Protein AF-A0A525JLL8-F1 (afdb_monomer)

Sequence (140 aa):
MRGASLALVLTLSLAGVALAAGADLKTEMKTVVDAATTTIFAVGGDVDPANGPDAAKVPASRWAEAVAAAQKLKGPAANLNSAENKAKGPVWAASAADFARLAGDAEKAAMKKDGAAFSKAANDLGDTCTACHAKFKAQS

Foldseek 3Di:
DDDDDDPDPPPPPPDDDPPDDDPPLVNCCVPQVVVLLVLLQVLLVLLACVVDDNSLVDDLVSLVSQLVSLVSCQVSLVVLCDPVNPVVDDLSNVLSVLLNVLSVQLNVCSVVVPNNSSSVSSVSNVVSVVSCCVPPVPPD

Mean predicted aligned error: 9.44 Å

Solvent-accessible surface area (backbone atoms only — not comparable to full-atom values): 7777 Å² total; per-residue (Å²): 137,91,79,86,78,80,80,80,83,76,77,78,77,81,72,80,81,81,75,68,88,66,71,51,68,69,57,43,43,63,66,48,44,50,57,23,48,52,47,34,42,53,51,16,58,55,18,21,62,91,75,39,86,68,18,79,68,69,56,74,66,58,35,53,52,30,28,56,24,28,58,61,40,53,60,58,26,51,55,43,59,28,74,76,46,33,69,73,34,70,70,46,38,50,43,24,49,49,47,40,51,28,33,51,46,26,25,55,18,27,76,68,68,37,32,61,56,20,20,49,25,29,51,55,39,51,50,43,52,49,58,47,35,77,76,70,52,75,92,122

Radius of gyration: 21.07 Å; Cα contacts (8 Å, |Δi|>4): 140; chains: 1; bounding box: 71×52×44 Å

Nearest PDB structures (foldseek):
  3ls1-assembly2_B  TM=4.166E-01  e=7.928E-01  Synechocystis sp. PCC 6803
  5wiu-assembly1_A  TM=4.813E-01  e=1.238E+00  Homo sapiens
  8z9d-assembly1_q  TM=5.149E-01  e=7.723E+00  Spinacia oleracea
  6s18-assembly1_B  TM=4.676E-01  e=7.723E+00  Pseudomonas putida KT2440

Secondary structure (DSSP, 8-state):
--------------------S---HHHHIIIIIHHHHHHHHHHHHHT-GGG-GGGGG--HHHHHHHHHHHHHTHHHHHHHTSHHHHTT-HHHHHHHHHHHHHHHHHHHHHHHT-HHHHHHHHHHHHHHHHHHHHHHS---

pLDDT: mean 84.7, std 19.37, range [35.97, 98.75]

Structure (mmCIF, N/CA/C/O backbone):
data_AF-A0A525JLL8-F1
#
_entry.id   AF-A0A525JLL8-F1
#
loop_
_atom_site.group_PDB
_atom_site.id
_atom_site.type_symbol
_atom_site.label_atom_id
_atom_site.label_alt_id
_atom_site.label_comp_id
_atom_site.label_asym_id
_atom_site.label_entity_id
_atom_site.label_seq_id
_atom_site.pdbx_PDB_ins_code
_atom_site.Cartn_x
_atom_site.Cartn_y
_atom_site.Cartn_z
_atom_site.occupancy
_atom_site.B_iso_or_equiv
_atom_site.auth_seq_id
_atom_site.auth_comp_id
_atom_site.auth_asym_id
_atom_site.auth_atom_id
_atom_site.pdbx_PDB_model_num
ATOM 1 N N . MET A 1 1 ? -53.226 -39.615 -21.175 1.00 41.72 1 MET A N 1
ATOM 2 C CA . MET A 1 1 ? -51.806 -39.858 -20.846 1.00 41.72 1 MET A CA 1
ATOM 3 C C . MET A 1 1 ? -51.343 -38.719 -19.957 1.00 41.72 1 MET A C 1
ATOM 5 O O . MET A 1 1 ? -51.445 -37.569 -20.356 1.00 41.72 1 MET A O 1
ATOM 9 N N . ARG A 1 2 ? -51.009 -39.043 -18.704 1.00 42.91 2 ARG A N 1
ATOM 10 C CA . ARG A 1 2 ? -50.581 -38.103 -17.662 1.00 42.91 2 ARG A CA 1
ATOM 11 C C . ARG A 1 2 ? -49.118 -37.732 -17.906 1.00 42.91 2 ARG A C 1
ATOM 13 O O . ARG A 1 2 ? -48.296 -38.630 -18.027 1.00 42.91 2 ARG A O 1
ATOM 20 N N . GLY A 1 3 ? -48.811 -36.441 -17.933 1.00 35.97 3 GLY A N 1
ATOM 21 C CA . GLY A 1 3 ? -47.447 -35.917 -17.924 1.00 35.97 3 GLY A CA 1
ATOM 22 C C . GLY A 1 3 ? -47.409 -34.696 -17.020 1.00 35.97 3 GLY A C 1
ATOM 23 O O . GLY A 1 3 ? -47.557 -33.574 -17.486 1.00 35.97 3 GLY A O 1
ATOM 24 N N . ALA A 1 4 ? -47.327 -34.933 -15.712 1.00 44.09 4 ALA A N 1
ATOM 25 C CA . ALA A 1 4 ? -47.137 -33.887 -14.720 1.00 44.09 4 ALA A CA 1
ATOM 26 C C . ALA A 1 4 ? -45.650 -33.513 -14.698 1.00 44.09 4 ALA A C 1
ATOM 28 O O . ALA A 1 4 ? -44.830 -34.279 -14.197 1.00 44.09 4 ALA A O 1
ATOM 29 N N . SER A 1 5 ? -45.302 -32.351 -15.246 1.00 50.38 5 SER A N 1
ATOM 30 C CA . SER A 1 5 ? -43.977 -31.767 -15.050 1.00 50.38 5 SER A CA 1
ATOM 31 C C . SER A 1 5 ? -43.969 -31.024 -13.718 1.00 50.38 5 SER A C 1
ATOM 33 O O . SER A 1 5 ? -44.502 -29.921 -13.606 1.00 50.38 5 SER A O 1
ATOM 35 N N . LEU A 1 6 ? -43.393 -31.663 -12.696 1.00 45.50 6 LEU A N 1
ATOM 36 C CA . LEU A 1 6 ? -43.020 -31.022 -11.440 1.00 45.50 6 LEU A CA 1
ATOM 37 C C . LEU A 1 6 ? -42.007 -29.906 -11.732 1.00 45.50 6 LEU A C 1
ATOM 39 O O . LEU A 1 6 ? -40.858 -30.181 -12.075 1.00 45.50 6 LEU A O 1
ATOM 43 N N . ALA A 1 7 ? -42.416 -28.651 -11.563 1.00 50.88 7 ALA A N 1
ATOM 44 C CA . ALA A 1 7 ? -41.480 -27.547 -11.418 1.00 50.88 7 ALA A CA 1
ATOM 45 C C . ALA A 1 7 ? -40.943 -27.570 -9.980 1.00 50.88 7 ALA A C 1
ATOM 47 O O . ALA A 1 7 ? -41.633 -27.211 -9.026 1.00 50.88 7 ALA A O 1
ATOM 48 N N . LEU A 1 8 ? -39.720 -28.073 -9.839 1.00 46.31 8 LEU A N 1
ATOM 49 C CA . LEU A 1 8 ? -38.959 -28.106 -8.599 1.00 46.31 8 LEU A CA 1
ATOM 50 C C . LEU A 1 8 ? -38.639 -26.663 -8.172 1.00 46.31 8 LEU A C 1
ATOM 52 O O . LEU A 1 8 ? -37.825 -25.981 -8.792 1.00 46.31 8 LEU A O 1
ATOM 56 N N . VAL A 1 9 ? -39.301 -26.195 -7.114 1.00 50.00 9 VAL A N 1
ATOM 57 C CA . VAL A 1 9 ? -38.980 -24.944 -6.420 1.00 50.00 9 VAL A CA 1
ATOM 58 C C . VAL A 1 9 ? -37.647 -25.145 -5.695 1.00 50.00 9 VAL A C 1
ATOM 60 O O . VAL A 1 9 ? -37.607 -25.685 -4.594 1.00 50.00 9 VAL A O 1
ATOM 63 N N . LEU A 1 10 ? -36.540 -24.729 -6.317 1.00 47.69 10 LEU A N 1
ATOM 64 C CA . LEU A 1 10 ? -35.284 -24.490 -5.604 1.00 47.69 10 LEU A CA 1
ATOM 65 C C . LEU A 1 10 ? -35.347 -23.088 -4.988 1.00 47.69 10 LEU A C 1
ATOM 67 O O . LEU A 1 10 ? -34.861 -22.105 -5.543 1.00 47.69 10 LEU A O 1
ATOM 71 N N . THR A 1 11 ? -35.960 -22.994 -3.811 1.00 52.78 11 THR A N 1
ATOM 72 C CA . THR A 1 11 ? -35.644 -21.935 -2.851 1.00 52.78 11 THR A CA 1
ATOM 73 C C . THR A 1 11 ? -34.184 -22.103 -2.451 1.00 52.78 11 THR A C 1
ATOM 75 O O . THR A 1 11 ? -33.846 -22.940 -1.614 1.00 52.78 11 THR A O 1
ATOM 78 N N . LEU A 1 12 ? -33.309 -21.339 -3.104 1.00 45.28 12 LEU A N 1
ATOM 79 C CA . LEU A 1 12 ? -31.905 -21.225 -2.745 1.00 45.28 12 LEU A CA 1
ATOM 80 C C . LEU A 1 12 ? -31.815 -20.414 -1.448 1.00 45.28 12 LEU A C 1
ATOM 82 O O . LEU A 1 12 ? -31.636 -19.197 -1.448 1.00 45.28 12 LEU A O 1
ATOM 86 N N . SER A 1 13 ? -31.995 -21.113 -0.332 1.00 48.66 13 SER A N 1
ATOM 87 C CA . SER A 1 13 ? -31.676 -20.644 1.008 1.00 48.66 13 SER A CA 1
ATOM 88 C C . SER A 1 13 ? -30.166 -20.412 1.105 1.00 48.66 13 SER A C 1
ATOM 90 O O . SER A 1 13 ? -29.437 -21.265 1.604 1.00 48.66 13 SER A O 1
ATOM 92 N N . LEU A 1 14 ? -29.673 -19.256 0.651 1.00 46.75 14 LEU A N 1
ATOM 93 C CA . LEU A 1 14 ? -28.378 -18.737 1.101 1.00 46.75 14 LEU A CA 1
ATOM 94 C C . LEU A 1 14 ? -28.554 -18.133 2.494 1.00 46.75 14 LEU A C 1
ATOM 96 O O . LEU A 1 14 ? -28.484 -16.926 2.714 1.00 46.75 14 LEU A O 1
ATOM 100 N N . ALA A 1 15 ? -28.801 -19.027 3.446 1.00 47.03 15 ALA A N 1
ATOM 101 C CA . ALA A 1 15 ? -28.390 -18.806 4.811 1.00 47.03 15 ALA A CA 1
ATOM 102 C C . ALA A 1 15 ? -26.856 -18.802 4.846 1.00 47.03 15 ALA A C 1
ATOM 104 O O . ALA A 1 15 ? -26.212 -19.712 4.329 1.00 47.03 15 ALA A O 1
ATOM 105 N N . GLY A 1 16 ? -26.294 -17.793 5.504 1.00 48.25 16 GLY A N 1
ATOM 106 C CA . GLY A 1 16 ? -24.998 -17.921 6.157 1.00 48.25 16 GLY A CA 1
ATOM 107 C C . GLY A 1 16 ? -23.770 -17.735 5.275 1.00 48.25 16 GLY A C 1
ATOM 108 O O . GLY A 1 16 ? -23.025 -18.674 5.030 1.00 48.25 16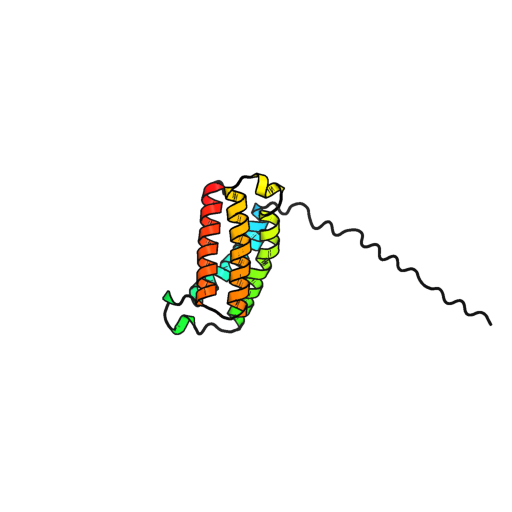 GLY A O 1
ATOM 109 N N . VAL A 1 17 ? -23.442 -16.479 4.983 1.00 41.31 17 VAL A N 1
ATOM 110 C CA . VAL A 1 17 ? -22.052 -16.046 5.177 1.00 41.31 17 VAL A CA 1
ATOM 111 C C . VAL A 1 17 ? -22.068 -14.733 5.947 1.00 41.31 17 VAL A C 1
ATOM 113 O O . VAL A 1 17 ? -21.783 -13.656 5.434 1.00 41.31 17 VAL A O 1
ATOM 116 N N . ALA A 1 18 ? -22.431 -14.832 7.227 1.00 45.66 18 ALA A N 1
ATOM 117 C CA . ALA A 1 18 ? -21.852 -13.936 8.215 1.00 45.66 18 ALA A CA 1
ATOM 118 C C . ALA A 1 18 ? -20.350 -14.260 8.230 1.00 45.66 18 ALA A C 1
ATOM 120 O O . ALA A 1 18 ? -19.907 -15.168 8.931 1.00 45.66 18 ALA A O 1
ATOM 121 N N . LEU A 1 19 ? -19.593 -13.613 7.340 1.00 43.75 19 LEU A N 1
ATOM 122 C CA . LEU A 1 19 ? -18.143 -13.717 7.296 1.00 43.75 19 LEU A CA 1
ATOM 123 C C . LEU A 1 19 ? -17.607 -13.216 8.634 1.00 43.75 19 LEU A C 1
ATOM 125 O O . LEU A 1 19 ? -17.650 -12.023 8.913 1.00 43.75 19 LEU A O 1
ATOM 129 N N . ALA A 1 20 ? -17.188 -14.185 9.446 1.00 41.53 20 ALA A N 1
ATOM 130 C CA . ALA A 1 20 ? -16.277 -14.089 10.574 1.00 41.53 20 ALA A CA 1
ATOM 131 C C . ALA A 1 20 ? -16.223 -12.711 11.248 1.00 41.53 20 ALA A C 1
ATOM 133 O O . ALA A 1 20 ? -15.406 -11.854 10.912 1.00 41.53 20 ALA A O 1
ATOM 134 N N . ALA A 1 21 ? -17.046 -12.547 12.282 1.00 42.94 21 ALA A N 1
ATOM 135 C CA . ALA A 1 21 ? -16.706 -11.637 13.357 1.00 42.94 21 ALA A CA 1
ATOM 136 C C . ALA A 1 21 ? -15.319 -12.029 13.905 1.00 42.94 21 ALA A C 1
ATOM 138 O O . ALA A 1 21 ? -15.162 -13.087 14.510 1.00 42.94 21 ALA A O 1
ATOM 139 N N . GLY A 1 22 ? -14.327 -11.173 13.662 1.00 46.25 22 GLY A N 1
ATOM 140 C CA . GLY A 1 22 ? -13.110 -11.083 14.461 1.00 46.25 22 GLY A CA 1
ATOM 141 C C . GLY A 1 22 ? -12.003 -12.090 14.151 1.00 46.25 22 GLY A C 1
ATOM 142 O O . GLY A 1 22 ? -11.627 -12.869 15.020 1.00 46.25 22 GLY A O 1
ATOM 143 N N . ALA A 1 23 ? -11.329 -11.954 13.006 1.00 53.44 23 ALA A N 1
ATOM 144 C CA . ALA A 1 23 ? -9.881 -11.849 13.169 1.00 53.44 23 ALA A CA 1
ATOM 145 C C . ALA A 1 23 ? -9.672 -10.530 13.916 1.00 53.44 23 ALA A C 1
ATOM 147 O O . ALA A 1 23 ? -10.095 -9.479 13.426 1.00 53.44 23 ALA A O 1
ATOM 148 N N . ASP A 1 24 ? -9.130 -10.574 15.133 1.00 80.50 24 ASP A N 1
ATOM 149 C CA . ASP A 1 24 ? -8.786 -9.329 15.806 1.00 80.50 24 ASP A CA 1
ATOM 150 C C . ASP A 1 24 ? -7.858 -8.527 14.875 1.00 80.50 24 ASP A C 1
ATOM 152 O O . ASP A 1 24 ? -7.077 -9.092 14.098 1.00 80.50 24 ASP A O 1
ATOM 156 N N . LEU A 1 25 ? -7.978 -7.201 14.907 1.00 85.50 25 LEU A N 1
ATOM 157 C CA . LEU A 1 25 ? -7.275 -6.333 13.969 1.00 85.50 25 LEU A CA 1
ATOM 158 C C . LEU A 1 25 ? -5.760 -6.605 13.941 1.00 85.50 25 LEU A C 1
ATOM 160 O O . LEU A 1 25 ? -5.139 -6.516 12.887 1.00 85.50 25 LEU A O 1
ATOM 164 N N . LYS A 1 26 ? -5.156 -6.986 15.074 1.00 87.12 26 LYS A N 1
ATOM 165 C CA . LYS A 1 26 ? -3.725 -7.305 15.156 1.00 87.12 26 LYS A CA 1
ATOM 166 C C . LYS A 1 26 ? -3.395 -8.565 14.351 1.00 87.12 26 LYS A C 1
ATOM 168 O O . LYS A 1 26 ? -2.390 -8.567 13.640 1.00 87.12 26 LYS A O 1
ATOM 173 N N . THR A 1 27 ? -4.230 -9.598 14.414 1.00 90.19 27 THR A N 1
ATOM 174 C CA . THR A 1 27 ? -4.080 -10.813 13.602 1.00 90.19 27 THR A CA 1
ATOM 175 C C . THR A 1 27 ? -4.203 -10.510 12.106 1.00 90.19 27 THR A C 1
ATOM 177 O O . THR A 1 27 ? -3.356 -10.951 11.325 1.00 90.19 27 THR A O 1
ATOM 180 N N . GLU A 1 28 ? -5.190 -9.711 11.689 1.00 90.81 28 GLU A N 1
ATOM 181 C CA . GLU A 1 28 ? -5.343 -9.306 10.282 1.00 90.81 28 GLU A CA 1
ATOM 182 C C . GLU A 1 28 ? -4.141 -8.481 9.792 1.00 90.81 28 GLU A C 1
ATOM 184 O O . GLU A 1 28 ? -3.584 -8.766 8.726 1.00 90.81 28 GLU A O 1
ATOM 189 N N . MET A 1 29 ? -3.678 -7.513 10.593 1.00 91.75 29 MET A N 1
ATOM 190 C CA . MET A 1 29 ? -2.486 -6.729 10.263 1.00 91.75 29 MET A CA 1
ATOM 191 C C . MET A 1 29 ? -1.258 -7.634 10.091 1.00 91.75 29 MET A C 1
ATOM 193 O O . MET A 1 29 ? -0.538 -7.523 9.103 1.00 91.75 29 MET A O 1
ATOM 197 N N . LYS A 1 30 ? -1.043 -8.585 11.008 1.00 90.44 30 LYS A N 1
ATOM 198 C CA . LYS A 1 30 ? 0.133 -9.468 10.987 1.00 90.44 30 LYS A CA 1
ATOM 199 C C . LYS A 1 30 ? 0.135 -10.461 9.823 1.00 90.44 30 LYS A C 1
ATOM 201 O O . LYS A 1 30 ? 1.211 -10.807 9.328 1.00 90.44 30 LYS A O 1
ATOM 206 N N . THR A 1 31 ? -1.027 -10.995 9.459 1.00 92.75 31 THR A N 1
ATOM 207 C CA . THR A 1 31 ? -1.133 -12.132 8.526 1.00 92.75 31 THR A CA 1
ATOM 208 C C . THR A 1 31 ? -1.438 -11.705 7.099 1.00 92.75 31 THR A C 1
ATOM 210 O O . THR A 1 31 ? -0.932 -12.321 6.162 1.00 92.75 31 THR A O 1
ATOM 213 N N . VAL A 1 32 ? -2.222 -10.640 6.922 1.00 95.38 32 VAL A N 1
ATOM 214 C CA . VAL A 1 32 ? -2.627 -10.148 5.603 1.00 95.38 32 VAL A CA 1
ATOM 215 C C . VAL A 1 32 ? -1.829 -8.909 5.232 1.00 95.38 32 VAL A C 1
ATOM 217 O O . VAL A 1 32 ? -1.159 -8.912 4.199 1.00 95.38 32 VAL A O 1
ATOM 220 N N . VAL A 1 33 ? -1.877 -7.866 6.071 1.00 95.94 33 VAL A N 1
ATOM 221 C CA . VAL A 1 33 ? -1.279 -6.569 5.724 1.00 95.94 33 VAL A CA 1
ATOM 222 C C . VAL A 1 33 ? 0.233 -6.675 5.628 1.00 95.94 33 VAL A C 1
ATOM 224 O O . VAL A 1 33 ? 0.753 -6.381 4.562 1.00 95.94 33 VAL A O 1
ATOM 227 N N . ASP A 1 34 ? 0.927 -7.172 6.656 1.00 95.25 34 ASP A N 1
ATOM 228 C CA . ASP A 1 34 ? 2.392 -7.307 6.648 1.00 95.25 34 ASP A CA 1
ATOM 229 C C . ASP A 1 34 ? 2.904 -8.098 5.432 1.00 95.25 34 ASP A C 1
ATOM 231 O O . ASP A 1 34 ? 3.880 -7.712 4.790 1.00 95.25 34 ASP A O 1
ATOM 235 N N . ALA A 1 35 ? 2.256 -9.218 5.098 1.00 95.12 35 ALA A N 1
ATOM 236 C CA . ALA A 1 35 ? 2.674 -10.064 3.981 1.00 95.12 35 ALA A CA 1
ATOM 237 C C . ALA A 1 35 ? 2.481 -9.362 2.624 1.00 95.12 35 ALA A C 1
ATOM 239 O O . ALA A 1 35 ? 3.352 -9.418 1.750 1.00 95.12 35 ALA A O 1
ATOM 240 N N . ALA A 1 36 ? 1.348 -8.680 2.445 1.00 97.81 36 ALA A N 1
ATOM 241 C CA . ALA A 1 36 ? 1.065 -7.933 1.228 1.00 97.81 36 ALA A CA 1
ATOM 242 C C . ALA A 1 36 ? 1.954 -6.685 1.100 1.00 97.81 36 ALA A C 1
ATOM 244 O O . ALA A 1 36 ? 2.541 -6.466 0.041 1.00 97.81 36 ALA A O 1
ATOM 245 N N . THR A 1 37 ? 2.124 -5.905 2.169 1.00 97.62 37 THR A N 1
ATOM 246 C CA . THR A 1 37 ? 2.974 -4.707 2.153 1.00 97.62 37 THR A CA 1
ATOM 247 C C . THR A 1 37 ? 4.446 -5.055 1.974 1.00 97.62 37 THR A C 1
ATOM 249 O O . THR A 1 37 ? 5.121 -4.358 1.231 1.00 97.62 37 THR A O 1
ATOM 252 N N . THR A 1 38 ? 4.931 -6.183 2.510 1.00 98.06 38 THR A N 1
ATOM 253 C CA . THR A 1 38 ? 6.292 -6.683 2.223 1.00 98.06 38 THR A CA 1
ATOM 254 C C . THR A 1 38 ? 6.515 -6.868 0.721 1.00 98.06 38 THR A C 1
ATOM 256 O O . THR A 1 38 ? 7.548 -6.470 0.189 1.00 98.06 38 THR A O 1
ATOM 259 N N . THR A 1 39 ? 5.528 -7.430 0.015 1.00 97.81 39 THR A N 1
ATOM 260 C CA . THR A 1 39 ? 5.605 -7.595 -1.445 1.00 97.81 39 THR A CA 1
ATOM 261 C C . THR A 1 39 ? 5.581 -6.241 -2.153 1.00 97.81 39 THR A C 1
ATOM 263 O O . THR A 1 39 ? 6.399 -6.004 -3.039 1.00 97.81 39 THR A O 1
ATOM 266 N N . ILE A 1 40 ? 4.675 -5.343 -1.749 1.00 98.19 40 ILE A N 1
ATOM 267 C CA . ILE A 1 40 ? 4.548 -4.002 -2.337 1.00 98.19 40 ILE A CA 1
ATOM 268 C C . ILE A 1 40 ? 5.834 -3.195 -2.148 1.00 98.19 40 ILE A C 1
ATOM 270 O O . ILE A 1 40 ? 6.307 -2.600 -3.106 1.00 98.19 40 ILE A O 1
ATOM 274 N N . PHE A 1 41 ? 6.429 -3.202 -0.956 1.00 97.81 41 PHE A N 1
ATOM 275 C CA . PHE A 1 41 ? 7.654 -2.455 -0.669 1.00 97.81 41 PHE A CA 1
ATOM 276 C C . PHE A 1 41 ? 8.859 -3.035 -1.406 1.00 97.81 41 PHE A C 1
ATOM 278 O O . PHE A 1 41 ? 9.651 -2.277 -1.957 1.00 97.81 41 PHE A O 1
ATOM 285 N N . ALA A 1 42 ? 8.968 -4.365 -1.490 1.00 96.12 42 ALA A N 1
ATOM 286 C CA . ALA A 1 42 ? 10.030 -5.007 -2.260 1.00 96.12 42 ALA A CA 1
ATOM 287 C C . ALA A 1 42 ? 9.950 -4.633 -3.747 1.00 96.12 42 ALA A C 1
ATOM 289 O O . ALA A 1 42 ? 10.925 -4.148 -4.311 1.00 96.12 42 ALA A O 1
ATOM 290 N N . VAL A 1 43 ? 8.775 -4.789 -4.373 1.00 95.75 43 VAL A N 1
ATOM 291 C CA . VAL A 1 43 ? 8.592 -4.379 -5.776 1.00 95.75 43 VAL A CA 1
ATOM 292 C C . VAL A 1 43 ? 8.780 -2.867 -5.924 1.00 95.75 43 VAL A C 1
ATOM 294 O O . VAL A 1 43 ? 9.353 -2.428 -6.910 1.00 95.75 43 VAL A O 1
ATOM 297 N N . GLY A 1 44 ? 8.340 -2.075 -4.942 1.00 95.81 44 GLY A N 1
ATOM 298 C CA . GLY A 1 44 ? 8.455 -0.617 -4.926 1.00 95.81 44 GLY A CA 1
ATOM 299 C C . GLY A 1 44 ? 9.901 -0.141 -4.964 1.00 95.81 44 GLY A C 1
ATOM 300 O O . GLY A 1 44 ? 10.204 0.794 -5.700 1.00 95.81 44 GLY A O 1
ATOM 301 N N . GLY A 1 45 ? 10.787 -0.822 -4.234 1.00 94.06 45 GLY A N 1
ATOM 302 C CA . GLY A 1 45 ? 12.230 -0.606 -4.303 1.00 94.06 45 GLY A CA 1
ATOM 303 C C . GLY A 1 45 ? 12.830 -1.066 -5.633 1.00 94.06 45 GLY A C 1
ATOM 304 O O . GLY A 1 45 ? 13.618 -0.331 -6.224 1.00 94.06 45 GLY A O 1
ATOM 305 N N . ASP A 1 46 ? 12.416 -2.230 -6.147 1.00 93.25 46 ASP A N 1
ATOM 306 C CA . ASP A 1 46 ? 12.898 -2.749 -7.439 1.00 93.25 46 ASP A CA 1
ATOM 307 C C . ASP A 1 46 ? 12.598 -1.788 -8.603 1.00 93.25 46 ASP A C 1
ATOM 309 O O . ASP A 1 46 ? 13.373 -1.719 -9.553 1.00 93.25 46 ASP A O 1
ATOM 313 N N . VAL A 1 47 ? 11.470 -1.068 -8.546 1.00 93.38 47 VAL A N 1
ATOM 314 C CA . VAL A 1 47 ? 10.989 -0.180 -9.622 1.00 93.38 47 VAL A CA 1
ATOM 315 C C . VAL A 1 47 ? 11.253 1.307 -9.364 1.00 93.38 47 VAL A C 1
ATOM 317 O O . VAL A 1 47 ? 10.835 2.140 -10.172 1.00 93.38 47 VAL A O 1
ATOM 320 N N . ASP A 1 48 ? 11.906 1.655 -8.251 1.00 92.75 48 ASP A N 1
ATOM 321 C CA . ASP A 1 48 ? 12.190 3.045 -7.889 1.00 92.75 48 ASP A CA 1
ATOM 322 C C . ASP A 1 48 ? 13.181 3.670 -8.890 1.00 92.75 48 ASP A C 1
ATOM 324 O O . ASP A 1 48 ? 14.329 3.222 -8.979 1.00 92.75 48 ASP A O 1
ATOM 328 N N . PRO A 1 49 ? 12.796 4.733 -9.625 1.00 86.88 49 PRO A N 1
ATOM 329 C CA . PRO A 1 49 ? 13.701 5.425 -10.540 1.00 86.88 49 PRO A CA 1
ATOM 330 C C . PRO A 1 49 ? 14.974 5.962 -9.869 1.00 86.88 49 PRO A C 1
ATOM 332 O O . PRO A 1 49 ? 15.991 6.128 -10.546 1.00 86.88 49 PRO A O 1
ATOM 335 N N . ALA A 1 50 ? 14.946 6.223 -8.556 1.00 90.19 50 ALA A N 1
ATOM 336 C CA . ALA A 1 50 ? 16.116 6.648 -7.792 1.00 90.19 50 ALA A CA 1
ATOM 337 C C . ALA A 1 50 ? 17.211 5.567 -7.725 1.00 90.19 50 ALA A C 1
ATOM 339 O O . ALA A 1 50 ? 18.382 5.900 -7.545 1.00 90.19 50 ALA A O 1
ATOM 340 N N . ASN A 1 51 ? 16.861 4.293 -7.944 1.00 85.50 51 ASN A N 1
ATOM 341 C CA . ASN A 1 51 ? 17.796 3.164 -7.947 1.00 85.50 51 ASN A CA 1
ATOM 342 C C . ASN A 1 51 ? 18.484 2.938 -9.309 1.00 85.50 51 ASN A C 1
ATOM 344 O O . ASN A 1 51 ? 19.283 2.014 -9.456 1.00 85.50 51 ASN A O 1
ATOM 348 N N . GLY A 1 52 ? 18.228 3.802 -10.299 1.00 77.31 52 GLY A N 1
ATOM 349 C CA . GLY A 1 52 ? 18.931 3.819 -11.582 1.00 77.31 52 GLY A CA 1
ATOM 350 C C . GLY A 1 52 ? 18.155 3.191 -12.750 1.00 77.31 52 GLY A C 1
ATOM 351 O O . GLY A 1 52 ? 17.005 2.776 -12.609 1.00 77.31 52 GLY A O 1
ATOM 352 N N . PRO A 1 53 ? 18.766 3.124 -13.949 1.00 74.56 53 PRO A N 1
ATOM 353 C CA . PRO A 1 53 ? 18.069 2.775 -15.194 1.00 74.56 53 PRO A CA 1
ATOM 354 C C . PRO A 1 53 ? 17.550 1.328 -15.250 1.00 74.56 53 PRO A C 1
ATOM 356 O O . PRO A 1 53 ? 16.670 1.022 -16.057 1.00 74.56 53 PRO A O 1
ATOM 359 N N . ASP A 1 54 ? 18.072 0.434 -14.408 1.00 70.25 54 ASP A N 1
ATOM 360 C CA . ASP A 1 54 ? 17.643 -0.966 -14.349 1.00 70.25 54 ASP A CA 1
ATOM 361 C C . ASP A 1 54 ? 16.319 -1.164 -13.597 1.00 70.25 54 ASP A C 1
ATOM 363 O O . ASP A 1 54 ? 15.659 -2.182 -13.808 1.00 70.25 54 ASP A O 1
ATOM 367 N N . ALA A 1 55 ? 15.860 -0.167 -12.831 1.00 68.75 55 ALA A N 1
ATOM 368 C CA . ALA A 1 55 ? 14.557 -0.192 -12.165 1.00 68.75 55 ALA A CA 1
ATOM 369 C C . ALA A 1 55 ? 13.376 -0.328 -13.152 1.00 68.75 55 ALA A C 1
ATOM 371 O O . ALA A 1 55 ? 12.290 -0.779 -12.802 1.00 68.75 55 ALA A O 1
ATOM 372 N N . ALA A 1 56 ? 13.584 -0.010 -14.434 1.00 67.25 56 ALA A N 1
ATOM 373 C CA . ALA A 1 56 ? 12.588 -0.198 -15.489 1.00 67.25 56 ALA A CA 1
ATOM 374 C C . ALA A 1 56 ? 12.506 -1.645 -16.033 1.00 67.25 56 ALA A C 1
ATOM 376 O O . ALA A 1 56 ? 11.632 -1.940 -16.851 1.00 67.25 56 ALA A O 1
ATOM 377 N N . LYS A 1 57 ? 13.405 -2.557 -15.627 1.00 77.12 57 LYS A N 1
ATOM 378 C CA . LYS A 1 57 ? 13.569 -3.900 -16.232 1.00 77.12 57 LYS A CA 1
ATOM 379 C C . LYS A 1 57 ? 12.919 -5.039 -15.438 1.00 77.12 57 LYS A C 1
ATOM 381 O O . LYS A 1 57 ? 13.213 -6.210 -15.677 1.00 77.12 57 LYS A O 1
ATOM 386 N N . VAL A 1 58 ? 12.031 -4.720 -14.502 1.00 84.19 58 VAL A N 1
ATOM 387 C CA . VAL A 1 58 ? 11.424 -5.708 -13.600 1.00 84.19 58 VAL A CA 1
ATOM 388 C C . VAL A 1 58 ? 10.505 -6.663 -14.383 1.00 84.19 58 VAL A C 1
ATOM 390 O O . VAL A 1 58 ? 9.676 -6.203 -15.179 1.00 84.19 58 VAL A O 1
ATOM 393 N N . PRO A 1 59 ? 10.631 -7.996 -14.208 1.00 89.81 59 PRO A N 1
ATOM 394 C CA . PRO A 1 59 ? 9.895 -8.958 -15.022 1.00 89.81 59 PRO A CA 1
ATOM 395 C C . PRO A 1 59 ? 8.381 -8.879 -14.791 1.00 89.81 59 PRO A C 1
ATOM 397 O O . PRO A 1 59 ? 7.901 -8.498 -13.725 1.00 89.81 59 PRO A O 1
ATOM 400 N N . ALA A 1 60 ? 7.605 -9.306 -15.793 1.00 90.31 60 ALA A N 1
ATOM 401 C CA . ALA A 1 60 ? 6.141 -9.252 -15.761 1.00 90.31 60 ALA A CA 1
ATOM 402 C C . ALA A 1 60 ? 5.512 -9.964 -14.545 1.00 90.31 60 ALA A C 1
ATOM 404 O O . ALA A 1 60 ? 4.464 -9.530 -14.069 1.00 90.31 60 ALA A O 1
ATOM 405 N N . SER A 1 61 ? 6.152 -11.017 -14.023 1.00 94.69 61 SER A N 1
ATOM 406 C CA . SER A 1 61 ? 5.703 -11.730 -12.820 1.00 94.69 61 SER A CA 1
ATOM 407 C C . SER A 1 61 ? 5.668 -10.836 -11.578 1.00 94.69 61 SER A C 1
ATOM 409 O O . SER A 1 61 ? 4.710 -10.906 -10.815 1.00 94.69 61 SER A O 1
ATOM 411 N N . ARG A 1 62 ? 6.641 -9.931 -11.414 1.00 94.81 62 ARG A N 1
ATOM 412 C CA . ARG A 1 62 ? 6.711 -9.013 -10.262 1.00 94.81 62 ARG A CA 1
ATOM 413 C C . ARG A 1 62 ? 5.560 -8.014 -10.263 1.00 94.81 62 ARG A C 1
ATOM 415 O O . ARG A 1 62 ? 5.000 -7.713 -9.213 1.00 94.81 62 ARG A O 1
ATOM 422 N N . TRP A 1 63 ? 5.134 -7.567 -11.444 1.00 95.81 63 TRP A N 1
ATOM 423 C CA . TRP A 1 63 ? 3.941 -6.732 -11.581 1.00 95.81 63 TRP A CA 1
ATOM 424 C C . TRP A 1 63 ? 2.661 -7.481 -11.201 1.00 95.81 63 TRP A C 1
ATOM 426 O O . TRP A 1 63 ? 1.808 -6.924 -10.515 1.00 95.81 63 TRP A O 1
ATOM 436 N N . ALA A 1 64 ? 2.534 -8.753 -11.589 1.00 97.12 64 ALA A N 1
ATOM 437 C CA . ALA A 1 64 ? 1.392 -9.578 -11.193 1.00 97.12 64 ALA A CA 1
ATOM 438 C C . ALA A 1 64 ? 1.357 -9.824 -9.672 1.00 97.12 64 ALA A C 1
ATOM 440 O O . ALA A 1 64 ? 0.294 -9.730 -9.057 1.00 97.12 64 ALA A O 1
ATOM 441 N N . GLU A 1 65 ? 2.516 -10.074 -9.054 1.00 97.69 65 GLU A N 1
ATOM 442 C CA . GLU A 1 65 ? 2.660 -10.186 -7.598 1.00 97.69 65 GLU A CA 1
ATOM 443 C C . GLU A 1 65 ? 2.243 -8.894 -6.886 1.00 97.69 65 GLU A C 1
ATOM 445 O O . GLU A 1 65 ? 1.479 -8.947 -5.922 1.00 97.69 65 GLU A O 1
ATOM 450 N N . ALA A 1 66 ? 2.678 -7.734 -7.389 1.00 97.88 66 ALA A N 1
ATOM 451 C CA . ALA A 1 66 ? 2.307 -6.428 -6.853 1.00 97.88 66 ALA A CA 1
ATOM 452 C C . ALA A 1 66 ? 0.796 -6.158 -6.937 1.00 97.88 66 ALA A C 1
ATOM 454 O O . ALA A 1 66 ? 0.199 -5.724 -5.951 1.00 97.88 66 ALA A O 1
ATOM 455 N N . VAL A 1 67 ? 0.157 -6.466 -8.074 1.00 98.56 67 VAL A N 1
ATOM 456 C CA . VAL A 1 67 ? -1.306 -6.356 -8.224 1.00 98.56 67 VAL A CA 1
ATOM 457 C C . VAL A 1 67 ? -2.016 -7.250 -7.209 1.00 98.56 67 VAL A C 1
ATOM 459 O O . VAL A 1 67 ? -2.888 -6.780 -6.477 1.00 98.56 67 VAL A O 1
ATOM 462 N N . ALA A 1 68 ? -1.624 -8.524 -7.115 1.00 98.44 68 ALA A N 1
ATOM 463 C CA . ALA A 1 68 ? -2.238 -9.466 -6.183 1.00 98.44 68 ALA A CA 1
ATOM 464 C C . ALA A 1 68 ? -2.041 -9.042 -4.717 1.00 98.44 68 ALA A C 1
ATOM 466 O O . ALA A 1 68 ? -2.949 -9.194 -3.898 1.00 98.44 68 ALA A O 1
ATOM 467 N N . ALA A 1 69 ? -0.875 -8.491 -4.373 1.00 98.50 69 ALA A N 1
ATOM 468 C CA . ALA A 1 69 ? -0.598 -7.961 -3.044 1.00 98.50 69 ALA A CA 1
ATOM 469 C C . ALA A 1 69 ? -1.482 -6.748 -2.72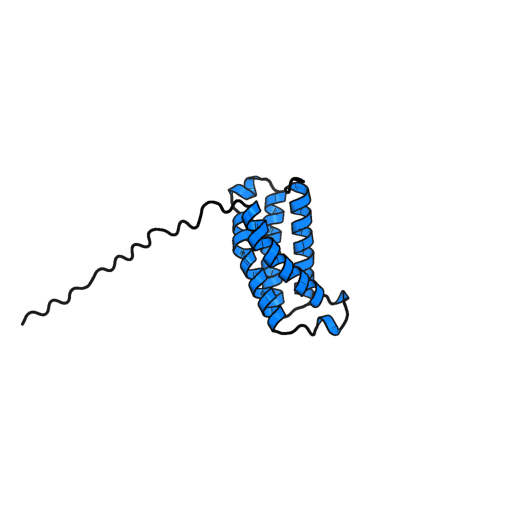0 1.00 98.50 69 ALA A C 1
ATOM 471 O O . ALA A 1 69 ? -2.147 -6.745 -1.686 1.00 98.5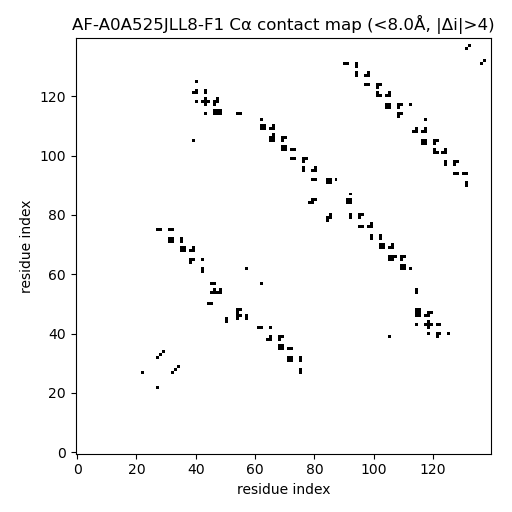0 69 ALA A O 1
ATOM 472 N N . ALA A 1 70 ? -1.572 -5.767 -3.622 1.00 98.56 70 ALA A N 1
ATOM 473 C CA . ALA A 1 70 ? -2.432 -4.599 -3.441 1.00 98.56 70 ALA A CA 1
ATOM 474 C C . ALA A 1 70 ? -3.917 -4.987 -3.304 1.00 98.56 70 ALA A C 1
ATOM 476 O O . ALA A 1 70 ? -4.633 -4.455 -2.456 1.00 98.56 70 ALA A O 1
ATOM 477 N N . GLN A 1 71 ? -4.377 -5.988 -4.059 1.00 98.44 71 GLN A N 1
ATOM 478 C CA . GLN A 1 71 ? -5.746 -6.503 -3.962 1.00 98.44 71 GLN A CA 1
ATOM 479 C C . GLN A 1 71 ? -6.058 -7.148 -2.609 1.00 98.44 71 GLN A C 1
ATOM 481 O O . GLN A 1 71 ? -7.163 -6.963 -2.093 1.00 98.44 71 GLN A O 1
ATOM 486 N N . LYS A 1 72 ? -5.094 -7.848 -1.995 1.00 98.06 72 LYS A N 1
ATOM 487 C CA . LYS A 1 72 ? -5.253 -8.420 -0.646 1.00 98.06 72 LYS A CA 1
ATOM 488 C C . LYS A 1 72 ? -5.487 -7.351 0.423 1.00 98.06 72 LYS A C 1
ATOM 490 O O . LYS A 1 72 ? -6.099 -7.654 1.441 1.00 98.06 72 LYS A O 1
ATOM 495 N N . LEU A 1 73 ? -5.067 -6.104 0.190 1.00 98.00 73 LEU A N 1
ATOM 496 C CA . LEU A 1 73 ? -5.266 -5.002 1.134 1.00 98.00 73 LEU A CA 1
ATOM 497 C C . LEU A 1 73 ? -6.697 -4.442 1.144 1.00 98.00 73 LEU A C 1
ATOM 499 O O . LEU A 1 73 ? -7.038 -3.713 2.071 1.00 98.00 73 LEU A O 1
ATOM 503 N N . LYS A 1 74 ? -7.563 -4.794 0.181 1.00 95.38 74 LYS A N 1
ATOM 504 C CA . LYS A 1 74 ? -8.944 -4.269 0.103 1.00 95.38 74 LYS A CA 1
ATOM 505 C C . LYS A 1 74 ? -9.800 -4.652 1.315 1.00 95.38 74 LYS A C 1
ATOM 507 O O . LYS A 1 74 ? -10.526 -3.809 1.835 1.00 95.38 74 LYS A O 1
ATOM 512 N N . GLY A 1 75 ? -9.694 -5.900 1.774 1.00 94.19 75 GLY A N 1
ATOM 513 C CA . GLY A 1 75 ? -10.387 -6.383 2.977 1.00 94.19 75 GLY A CA 1
ATOM 514 C C . GLY A 1 75 ? -9.945 -5.633 4.241 1.00 94.19 75 GLY A C 1
ATOM 515 O O . GLY A 1 75 ? -10.777 -4.957 4.850 1.00 94.19 75 GLY A O 1
ATOM 516 N N . PRO A 1 76 ? -8.639 -5.637 4.573 1.00 95.44 76 PRO A N 1
ATOM 517 C CA . PRO A 1 76 ? -8.106 -4.870 5.696 1.00 95.44 76 PRO A CA 1
ATOM 518 C C . PRO A 1 76 ? -8.412 -3.371 5.614 1.00 95.44 76 PRO A C 1
ATOM 520 O O . PRO A 1 76 ? -8.759 -2.755 6.617 1.00 95.44 76 PRO A O 1
ATOM 523 N N . ALA A 1 77 ? -8.356 -2.771 4.420 1.00 95.94 77 ALA A N 1
ATOM 524 C CA . ALA A 1 77 ? -8.727 -1.373 4.217 1.00 95.94 77 ALA A CA 1
ATOM 525 C C . ALA A 1 77 ? -10.190 -1.105 4.601 1.00 95.94 77 ALA A C 1
ATOM 527 O O . ALA A 1 77 ? -10.477 -0.100 5.254 1.00 95.94 77 ALA A O 1
ATOM 528 N N . ALA A 1 78 ? -11.113 -1.997 4.229 1.00 95.62 78 ALA A N 1
ATOM 529 C CA . ALA A 1 78 ? -12.515 -1.898 4.621 1.00 95.62 78 ALA A CA 1
ATOM 530 C C . ALA A 1 78 ? -12.692 -2.057 6.13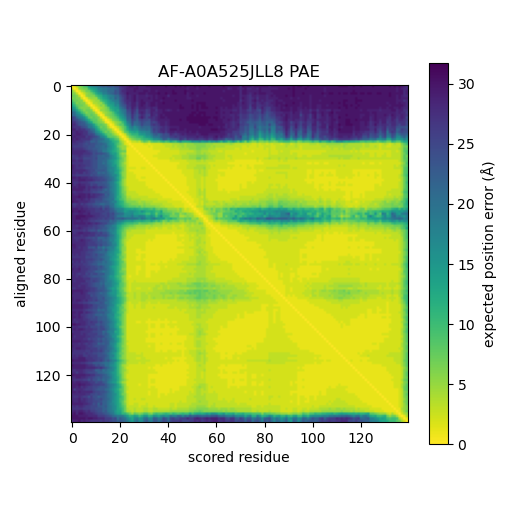9 1.00 95.62 78 ALA A C 1
ATOM 532 O O . ALA A 1 78 ? -13.422 -1.273 6.746 1.00 95.62 78 ALA A O 1
ATOM 533 N N . ASN A 1 79 ? -11.982 -3.004 6.762 1.00 94.62 79 ASN A N 1
ATOM 534 C CA . ASN A 1 79 ? -12.027 -3.211 8.210 1.00 94.62 79 ASN A CA 1
ATOM 535 C C . ASN A 1 79 ? -11.487 -1.995 8.984 1.00 94.62 79 ASN A C 1
ATOM 537 O O . ASN A 1 79 ? -12.144 -1.485 9.890 1.00 94.62 79 ASN A O 1
ATOM 541 N N . LEU A 1 80 ? -10.335 -1.451 8.583 1.00 93.75 80 LEU A N 1
ATOM 542 C CA . LEU A 1 80 ? -9.760 -0.230 9.164 1.00 93.75 80 LEU A CA 1
ATOM 543 C C . LEU A 1 80 ? -10.705 0.977 9.045 1.00 93.75 80 LEU A C 1
ATOM 545 O O . LEU A 1 80 ? -10.719 1.838 9.927 1.00 93.75 80 LEU A O 1
ATOM 549 N N . ASN A 1 81 ? -11.507 1.024 7.976 1.00 94.44 81 ASN A N 1
ATOM 550 C CA . ASN A 1 81 ? -12.506 2.061 7.713 1.00 94.44 81 ASN A CA 1
ATOM 551 C C . ASN A 1 81 ? -13.897 1.777 8.306 1.00 94.44 81 ASN A C 1
ATOM 553 O O . ASN A 1 81 ? -14.822 2.562 8.049 1.00 94.44 81 ASN A O 1
ATOM 557 N N . SER A 1 82 ? -14.064 0.697 9.074 1.00 94.00 82 SER A N 1
ATOM 558 C CA . SER A 1 82 ? -15.332 0.366 9.725 1.00 94.00 82 SER A CA 1
ATOM 559 C C . SER A 1 82 ? -15.763 1.465 10.701 1.00 94.00 82 SER A C 1
ATOM 561 O O . SER A 1 82 ? -14.942 2.242 11.197 1.00 94.00 82 SER A O 1
ATOM 563 N N . ALA A 1 83 ? -17.066 1.546 10.988 1.00 92.94 83 ALA A N 1
ATOM 564 C CA . ALA A 1 83 ? -17.596 2.521 11.943 1.00 92.94 83 ALA A CA 1
ATOM 565 C C . ALA A 1 83 ? -16.950 2.374 13.334 1.00 92.94 83 ALA A C 1
ATOM 567 O O . ALA A 1 83 ? -16.598 3.375 13.955 1.00 92.94 83 ALA A O 1
ATOM 568 N N . GLU A 1 84 ? -16.728 1.132 13.776 1.00 91.31 84 GLU A N 1
ATOM 569 C CA . GLU A 1 84 ? -16.044 0.810 15.032 1.00 91.31 84 GLU A CA 1
ATOM 570 C C . GLU A 1 84 ? -14.622 1.381 15.067 1.00 91.31 84 GLU A C 1
ATOM 572 O O . GLU A 1 84 ? -14.244 2.082 16.004 1.00 91.31 84 GLU A O 1
ATOM 577 N N . ASN A 1 85 ? -13.834 1.133 14.022 1.00 90.31 85 ASN A N 1
ATOM 578 C CA . ASN A 1 85 ? -12.448 1.579 13.981 1.00 90.31 85 ASN A CA 1
ATOM 579 C C . ASN A 1 85 ? -12.338 3.098 13.785 1.00 90.31 85 ASN A C 1
ATOM 581 O O . ASN A 1 85 ? -11.514 3.742 14.433 1.00 90.31 85 ASN A O 1
ATOM 585 N N . LYS A 1 86 ? -13.225 3.714 12.995 1.00 89.88 86 LYS A N 1
ATOM 586 C CA . LYS A 1 86 ? -13.296 5.180 12.854 1.00 89.88 86 LYS A CA 1
ATOM 587 C C . LYS A 1 86 ? -13.630 5.899 14.163 1.00 89.88 86 LYS A C 1
ATOM 589 O O . LYS A 1 86 ? -13.189 7.033 14.348 1.00 89.88 86 LYS A O 1
ATOM 594 N N . ALA A 1 87 ? -14.326 5.248 15.098 1.00 90.88 87 ALA A N 1
ATOM 595 C CA . ALA A 1 87 ? -14.593 5.809 16.424 1.00 90.88 87 ALA A CA 1
ATOM 596 C C . ALA A 1 87 ? -13.317 6.022 17.270 1.00 90.88 87 ALA A C 1
ATOM 598 O O . ALA A 1 87 ? -13.357 6.761 18.251 1.00 90.88 87 ALA A O 1
ATOM 599 N N . LYS A 1 88 ? -12.163 5.459 16.867 1.00 88.94 88 LYS A N 1
ATOM 600 C CA . LYS A 1 88 ? -10.844 5.711 17.487 1.00 88.94 88 LYS A CA 1
ATOM 601 C C . LYS A 1 88 ? -10.313 7.133 17.243 1.00 88.94 88 LYS A C 1
ATOM 603 O O . LYS A 1 88 ? -9.296 7.512 17.821 1.00 88.94 88 LYS A O 1
ATOM 608 N N . GLY A 1 89 ? -10.987 7.925 16.406 1.00 93.12 89 GLY A N 1
ATOM 609 C CA . GLY A 1 89 ? -10.748 9.359 16.247 1.00 93.12 89 GLY A CA 1
ATOM 610 C C . GLY A 1 89 ? -10.287 9.774 14.845 1.00 93.12 89 GLY A C 1
ATOM 611 O O . GLY A 1 89 ? -10.025 8.932 13.982 1.00 93.12 89 GLY A O 1
ATOM 612 N N . PRO A 1 90 ? -10.157 11.091 14.600 1.00 93.88 90 PRO A N 1
ATOM 613 C CA . PRO A 1 90 ? -9.915 11.636 13.262 1.00 93.88 90 PRO A CA 1
ATOM 614 C C . PRO A 1 90 ? -8.575 11.198 12.664 1.00 93.88 90 PRO A C 1
ATOM 616 O O . PRO A 1 90 ? -8.493 10.966 11.463 1.00 93.88 90 PRO A O 1
ATOM 619 N N . VAL A 1 91 ? -7.540 11.026 13.495 1.00 93.38 91 VAL A N 1
ATOM 620 C CA . VAL A 1 91 ? -6.227 10.551 13.029 1.00 93.38 91 VAL A CA 1
ATOM 621 C C . VAL A 1 91 ? -6.318 9.113 12.521 1.00 93.38 91 VAL A C 1
ATOM 623 O O . VAL A 1 91 ? -5.769 8.810 11.469 1.00 93.38 91 VAL A O 1
ATOM 626 N N . TRP A 1 92 ? -7.052 8.242 13.221 1.00 94.56 92 TRP A N 1
ATOM 627 C CA . TRP A 1 92 ? -7.286 6.879 12.749 1.00 94.56 92 TRP A CA 1
ATOM 628 C C . TRP A 1 92 ? -8.031 6.878 11.416 1.00 94.56 92 TRP A C 1
ATOM 630 O O . TRP A 1 92 ? -7.615 6.220 10.466 1.00 94.56 92 TRP A O 1
ATOM 640 N N . ALA A 1 93 ? -9.137 7.625 11.349 1.00 94.62 93 ALA A N 1
ATOM 641 C CA . ALA A 1 93 ? -9.979 7.683 10.162 1.00 94.62 93 ALA A CA 1
ATOM 642 C C . ALA A 1 93 ? -9.206 8.185 8.931 1.00 94.62 93 ALA A C 1
ATOM 644 O O . ALA A 1 93 ? -9.372 7.624 7.849 1.00 94.62 93 ALA A O 1
ATOM 645 N N . ALA A 1 94 ? -8.339 9.188 9.105 1.00 96.19 94 ALA A N 1
ATOM 646 C CA . ALA A 1 94 ? -7.460 9.680 8.050 1.00 96.19 94 ALA A CA 1
ATOM 647 C C . ALA A 1 94 ? -6.469 8.599 7.590 1.00 96.19 94 ALA A C 1
ATOM 649 O O . ALA A 1 94 ? -6.457 8.258 6.410 1.00 96.19 94 ALA A O 1
ATOM 650 N N . SER A 1 95 ? -5.725 7.977 8.513 1.00 96.1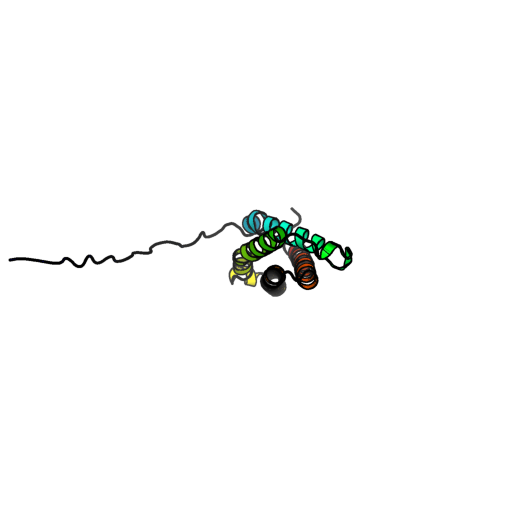2 95 SER A N 1
ATOM 651 C CA . SER A 1 95 ? -4.761 6.921 8.171 1.00 96.12 95 SER A CA 1
ATOM 652 C C . SER A 1 95 ? -5.414 5.720 7.480 1.00 96.12 95 SER A C 1
ATOM 654 O O . SER A 1 95 ? -4.859 5.173 6.532 1.00 96.12 95 SER A O 1
ATOM 656 N N . ALA A 1 96 ? -6.608 5.311 7.920 1.00 96.00 96 ALA A N 1
ATOM 657 C CA . ALA A 1 96 ? -7.358 4.226 7.293 1.00 96.00 96 ALA A CA 1
ATOM 658 C C . ALA A 1 96 ? -7.810 4.583 5.865 1.00 96.00 96 ALA A C 1
ATOM 660 O O . ALA A 1 96 ? -7.785 3.730 4.973 1.00 96.00 96 ALA A O 1
ATOM 661 N N . ALA A 1 97 ? -8.225 5.830 5.631 1.00 97.44 97 ALA A N 1
ATOM 662 C CA . ALA A 1 97 ? -8.60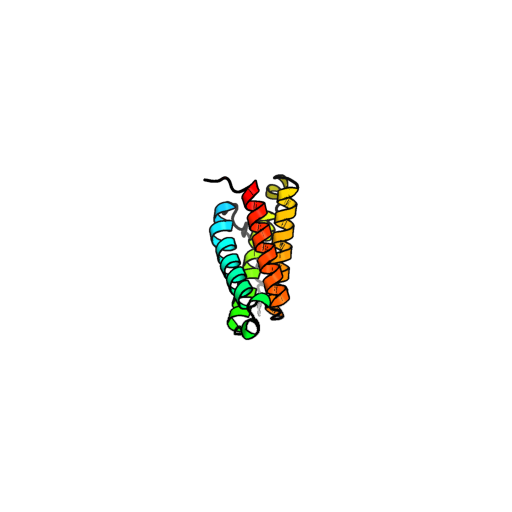0 6.306 4.304 1.00 97.44 97 ALA A CA 1
ATOM 663 C C . ALA A 1 97 ? -7.383 6.389 3.368 1.00 97.44 97 ALA A C 1
ATOM 665 O O . ALA A 1 97 ? -7.459 5.926 2.228 1.00 97.44 97 ALA A O 1
ATOM 666 N N . ASP A 1 98 ? -6.254 6.906 3.858 1.00 98.25 98 ASP A N 1
ATOM 667 C CA . ASP A 1 98 ? -5.006 6.967 3.095 1.00 98.25 98 ASP A CA 1
ATOM 668 C C . ASP A 1 98 ? -4.471 5.576 2.768 1.00 98.25 98 ASP A C 1
ATOM 670 O O . ASP A 1 98 ? -4.118 5.325 1.619 1.00 98.25 98 ASP A O 1
ATOM 674 N N . PHE A 1 99 ? -4.513 4.637 3.716 1.00 98.25 99 PHE A N 1
ATOM 675 C CA . PHE A 1 99 ? -4.165 3.239 3.464 1.00 98.25 99 PHE A CA 1
ATOM 676 C C . PHE A 1 99 ? -4.980 2.653 2.302 1.00 98.25 99 PHE A C 1
ATOM 678 O O . PHE A 1 99 ? -4.419 2.068 1.375 1.00 98.25 99 PHE A O 1
ATOM 685 N N . ALA A 1 100 ? -6.304 2.842 2.317 1.00 98.25 100 ALA A N 1
ATOM 686 C CA . ALA A 1 100 ? -7.189 2.346 1.265 1.00 98.25 100 ALA A CA 1
ATOM 687 C C . ALA A 1 100 ? -6.877 2.980 -0.101 1.00 98.25 100 ALA A C 1
ATOM 689 O O . ALA A 1 100 ? -6.814 2.284 -1.117 1.00 98.25 100 ALA A O 1
ATOM 690 N N . ARG A 1 101 ? -6.664 4.302 -0.120 1.00 98.69 101 ARG A N 1
ATOM 691 C CA . ARG A 1 101 ? -6.322 5.055 -1.330 1.00 98.69 101 ARG A CA 1
ATOM 692 C C . ARG A 1 101 ? -4.992 4.585 -1.911 1.00 98.69 101 ARG A C 1
ATOM 694 O O . ARG A 1 101 ? -4.944 4.236 -3.085 1.00 98.69 101 ARG A O 1
ATOM 701 N N . LEU A 1 102 ? -3.947 4.525 -1.090 1.00 98.75 102 LEU A N 1
ATOM 702 C CA . LEU A 1 102 ? -2.592 4.160 -1.502 1.00 98.75 102 LEU A CA 1
ATOM 703 C C . LEU A 1 102 ? -2.497 2.704 -1.961 1.00 98.75 102 LEU A C 1
ATOM 705 O O . LEU A 1 102 ? -1.836 2.430 -2.958 1.00 98.75 102 LEU A O 1
ATOM 709 N N . ALA A 1 103 ? -3.222 1.781 -1.321 1.00 98.50 103 ALA A N 1
ATOM 710 C CA . ALA A 1 103 ? -3.358 0.414 -1.824 1.00 98.50 103 ALA A CA 1
ATOM 711 C C . ALA A 1 103 ? -3.997 0.384 -3.227 1.00 98.50 103 ALA A C 1
ATOM 713 O O . ALA A 1 103 ? -3.537 -0.344 -4.107 1.00 98.50 103 ALA A O 1
ATOM 714 N N . GLY A 1 104 ? -5.023 1.208 -3.467 1.00 98.50 104 GLY A N 1
ATOM 715 C CA . GLY A 1 104 ? -5.642 1.350 -4.787 1.00 98.50 104 GLY A CA 1
ATOM 716 C C . GLY A 1 104 ? -4.733 2.017 -5.826 1.00 98.50 104 GLY A C 1
ATOM 717 O O . GLY A 1 104 ? -4.743 1.626 -6.994 1.00 98.50 104 GLY A O 1
ATOM 718 N N . ASP A 1 105 ? -3.939 3.008 -5.426 1.00 98.69 105 ASP A N 1
ATOM 719 C CA . ASP A 1 105 ? -2.973 3.675 -6.303 1.00 98.69 105 ASP A CA 1
ATOM 720 C C . ASP A 1 105 ? -1.831 2.721 -6.684 1.00 98.69 105 ASP A C 1
ATOM 722 O O . ASP A 1 105 ? -1.481 2.633 -7.863 1.00 98.69 105 ASP A O 1
ATOM 726 N N . ALA A 1 106 ? -1.342 1.918 -5.732 1.00 98.56 106 ALA A N 1
ATOM 727 C CA . ALA A 1 106 ? -0.382 0.846 -5.981 1.00 98.56 106 ALA A CA 1
ATOM 728 C C . ALA A 1 106 ? -0.943 -0.216 -6.946 1.00 98.56 106 ALA A C 1
ATOM 730 O O . ALA A 1 106 ? -0.266 -0.584 -7.903 1.00 98.56 106 ALA A O 1
ATOM 731 N N . GLU A 1 107 ? -2.193 -0.667 -6.772 1.00 98.69 107 GLU A N 1
ATOM 732 C CA . GLU A 1 107 ? -2.839 -1.596 -7.716 1.00 98.69 107 GLU A CA 1
ATOM 733 C C . GLU A 1 107 ? -2.866 -1.014 -9.139 1.00 98.69 107 GLU A C 1
ATOM 735 O O . GLU A 1 107 ? -2.415 -1.658 -10.089 1.00 98.69 107 GLU A O 1
ATOM 740 N N . LYS A 1 108 ? -3.350 0.226 -9.295 1.00 98.62 108 LYS A N 1
ATOM 741 C CA . LYS A 1 108 ? -3.450 0.891 -10.604 1.00 98.62 108 LYS A CA 1
ATOM 742 C C . LYS A 1 108 ? -2.085 1.079 -11.260 1.00 98.62 108 LYS A C 1
ATOM 744 O O . LYS A 1 108 ? -1.965 0.860 -12.466 1.00 98.62 108 LYS A O 1
ATOM 749 N N . ALA A 1 109 ? -1.079 1.501 -10.497 1.00 97.75 109 ALA A N 1
ATOM 750 C CA . ALA A 1 109 ? 0.275 1.688 -11.003 1.00 97.75 109 ALA A CA 1
ATOM 751 C C . ALA A 1 109 ? 0.895 0.349 -11.426 1.00 97.75 109 ALA A C 1
ATOM 753 O O . ALA A 1 109 ? 1.441 0.253 -12.525 1.00 97.75 109 ALA A O 1
ATOM 754 N N . ALA A 1 110 ? 0.710 -0.711 -10.632 1.00 97.06 110 ALA A N 1
ATOM 755 C CA . ALA A 1 110 ? 1.194 -2.046 -10.967 1.00 97.06 110 ALA A CA 1
ATOM 756 C C . ALA A 1 110 ? 0.535 -2.610 -12.235 1.00 97.06 110 ALA A C 1
ATOM 758 O O . ALA A 1 110 ? 1.223 -3.146 -13.102 1.00 97.06 110 ALA A O 1
ATOM 759 N N . MET A 1 111 ? -0.781 -2.426 -12.403 1.00 96.62 111 MET A N 1
ATOM 760 C CA . MET A 1 111 ? -1.492 -2.825 -13.627 1.00 96.62 111 MET A CA 1
ATOM 761 C C . MET A 1 111 ? -0.966 -2.105 -14.876 1.00 96.62 111 MET A C 1
ATOM 763 O O . MET A 1 111 ? -0.947 -2.684 -15.962 1.00 96.62 111 MET A O 1
ATOM 767 N N . LYS A 1 112 ? -0.526 -0.851 -14.727 1.00 96.25 112 LYS A N 1
ATOM 768 C CA . LYS A 1 112 ? 0.075 -0.044 -15.800 1.00 96.25 112 LYS A CA 1
ATOM 769 C C . LYS A 1 112 ? 1.580 -0.263 -15.961 1.00 96.25 112 LYS A C 1
ATOM 771 O O . LYS A 1 112 ? 2.142 0.241 -16.927 1.00 96.25 112 LYS A O 1
ATOM 776 N N . LYS A 1 113 ? 2.213 -1.010 -15.048 1.00 94.31 113 LYS A N 1
ATOM 777 C CA . LYS A 1 113 ? 3.672 -1.173 -14.950 1.00 94.31 113 LYS A CA 1
ATOM 778 C C . LYS A 1 113 ? 4.404 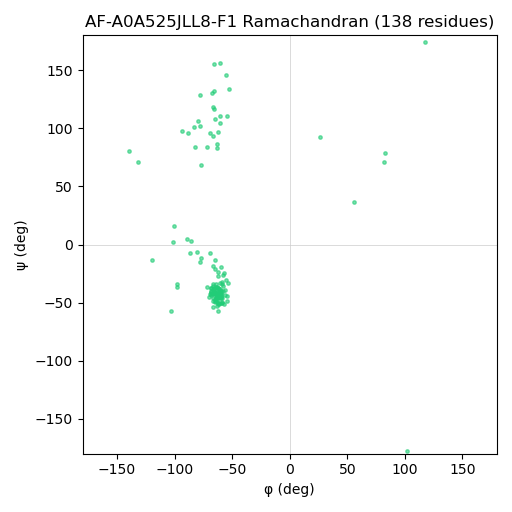0.171 -14.825 1.00 94.31 113 LYS A C 1
ATOM 780 O O . LYS A 1 113 ? 5.474 0.367 -15.394 1.00 94.31 113 LYS A O 1
ATOM 785 N N . ASP A 1 114 ? 3.791 1.109 -14.109 1.00 94.06 114 ASP A N 1
ATOM 786 C CA . ASP A 1 114 ? 4.336 2.441 -13.861 1.00 94.06 114 ASP A CA 1
ATOM 787 C C . ASP A 1 114 ? 5.206 2.409 -12.598 1.00 94.06 114 ASP A C 1
ATOM 789 O O . ASP A 1 114 ? 4.696 2.479 -11.479 1.00 94.06 114 ASP A O 1
ATOM 793 N N . GLY A 1 115 ? 6.522 2.259 -12.783 1.00 93.62 115 GLY A N 1
ATOM 794 C CA . GLY A 1 115 ? 7.489 2.158 -11.685 1.00 93.62 115 GLY A CA 1
ATOM 795 C C . GLY A 1 115 ? 7.526 3.380 -10.781 1.00 93.62 115 GLY A C 1
ATOM 796 O O . GLY A 1 115 ? 7.457 3.241 -9.562 1.00 93.62 115 GLY A O 1
ATOM 797 N N . ALA A 1 116 ? 7.533 4.579 -11.360 1.00 93.75 116 ALA A N 1
ATOM 798 C CA . ALA A 1 116 ? 7.579 5.812 -10.585 1.00 93.75 116 ALA A CA 1
ATOM 799 C C . ALA A 1 116 ? 6.324 5.971 -9.713 1.00 93.75 116 ALA A C 1
ATOM 801 O O . ALA A 1 116 ? 6.427 6.228 -8.512 1.00 93.75 116 ALA A O 1
ATOM 802 N N . ALA A 1 117 ? 5.135 5.771 -10.293 1.00 96.44 117 ALA A N 1
ATOM 803 C CA . ALA A 1 117 ? 3.890 5.865 -9.538 1.00 96.44 117 ALA A CA 1
ATOM 804 C C . ALA A 1 117 ? 3.760 4.747 -8.492 1.00 96.44 117 ALA A C 1
ATOM 806 O O . ALA A 1 117 ? 3.289 5.001 -7.382 1.00 96.44 117 ALA A O 1
ATOM 807 N N . PHE A 1 118 ? 4.192 3.524 -8.821 1.00 97.38 118 PHE A N 1
ATOM 808 C CA . PHE A 1 118 ? 4.131 2.390 -7.902 1.00 97.38 118 PHE A CA 1
ATOM 809 C C . PHE A 1 118 ? 5.069 2.577 -6.708 1.00 97.38 118 PHE A C 1
ATOM 811 O O . PHE A 1 118 ? 4.633 2.432 -5.568 1.00 97.38 118 PHE A O 1
ATOM 818 N N . SER A 1 119 ? 6.326 2.954 -6.960 1.00 96.88 119 SER A N 1
ATOM 819 C CA . SER A 1 119 ? 7.313 3.229 -5.913 1.00 96.88 119 SER A CA 1
ATOM 820 C C . SER A 1 119 ? 6.843 4.354 -4.990 1.00 96.88 119 SER A C 1
ATOM 822 O O . SER A 1 119 ? 6.847 4.199 -3.768 1.00 96.88 119 SER A O 1
ATOM 824 N N . LYS A 1 120 ? 6.297 5.442 -5.554 1.00 97.56 120 LYS A N 1
ATOM 825 C CA . LYS A 1 120 ? 5.707 6.518 -4.751 1.00 97.56 120 LYS A CA 1
ATOM 826 C C . LYS A 1 120 ? 4.572 6.012 -3.856 1.00 97.56 120 LYS A C 1
ATOM 828 O O . LYS A 1 120 ? 4.570 6.301 -2.663 1.00 97.56 120 LYS A O 1
ATOM 833 N N . ALA A 1 121 ? 3.617 5.261 -4.408 1.00 98.44 121 ALA A N 1
ATOM 834 C CA . ALA A 1 121 ? 2.500 4.728 -3.629 1.00 98.44 121 ALA A CA 1
ATOM 835 C C . ALA A 1 121 ? 2.971 3.764 -2.526 1.00 98.44 121 ALA A C 1
ATOM 837 O O . ALA A 1 121 ? 2.425 3.787 -1.425 1.00 98.44 121 ALA A O 1
ATOM 838 N N . ALA A 1 122 ? 3.996 2.950 -2.798 1.00 98.19 122 ALA A N 1
ATOM 839 C CA . ALA A 1 122 ? 4.613 2.060 -1.820 1.00 98.19 122 ALA A CA 1
ATOM 840 C C . ALA A 1 122 ? 5.279 2.839 -0.670 1.00 98.19 122 ALA A C 1
ATOM 842 O O . ALA A 1 122 ? 5.037 2.518 0.493 1.00 98.19 122 ALA A O 1
ATOM 843 N N . ASN A 1 123 ? 6.049 3.886 -0.975 1.00 98.06 123 ASN A N 1
ATOM 844 C CA . ASN A 1 123 ? 6.699 4.729 0.034 1.00 98.06 123 ASN A CA 1
ATOM 845 C C . ASN A 1 123 ? 5.673 5.481 0.894 1.00 98.06 123 ASN A C 1
ATOM 847 O O . ASN A 1 123 ? 5.697 5.367 2.119 1.00 98.06 123 ASN A O 1
ATOM 851 N N . ASP A 1 124 ? 4.701 6.147 0.261 1.00 98.44 124 ASP A N 1
ATOM 852 C CA . ASP A 1 124 ? 3.614 6.840 0.964 1.00 98.44 124 ASP A CA 1
ATOM 853 C C . ASP A 1 124 ? 2.815 5.866 1.867 1.00 98.44 124 ASP A C 1
ATOM 855 O O . ASP A 1 124 ? 2.345 6.230 2.952 1.00 98.44 124 ASP A O 1
ATOM 859 N N . LEU A 1 125 ? 2.637 4.608 1.431 1.00 98.25 125 LEU A N 1
ATOM 860 C CA . LEU A 1 125 ? 1.966 3.568 2.217 1.00 98.25 125 LEU A CA 1
ATOM 861 C C . LEU A 1 125 ? 2.804 3.176 3.441 1.00 98.25 125 LEU A C 1
ATOM 863 O O . LEU A 1 125 ? 2.251 3.043 4.533 1.00 98.25 125 LEU A O 1
ATOM 867 N N . GLY A 1 126 ? 4.123 3.040 3.284 1.00 97.31 126 GLY A N 1
ATOM 868 C CA . GLY A 1 126 ? 5.062 2.811 4.385 1.00 97.31 126 GLY A CA 1
ATOM 869 C C . GLY A 1 126 ? 5.037 3.933 5.429 1.00 97.31 126 GLY A C 1
ATOM 870 O O . GLY A 1 126 ? 4.960 3.656 6.632 1.00 97.31 126 GLY A O 1
ATOM 871 N N . ASP A 1 127 ? 5.000 5.188 4.982 1.00 97.62 127 ASP A N 1
ATOM 872 C CA . ASP A 1 127 ? 4.871 6.360 5.855 1.00 97.62 127 ASP A CA 1
ATOM 873 C C . ASP A 1 127 ? 3.535 6.356 6.607 1.00 97.62 127 ASP A C 1
ATOM 875 O O . ASP A 1 127 ? 3.495 6.553 7.825 1.00 97.62 127 ASP A O 1
ATOM 879 N N . THR A 1 128 ? 2.439 6.038 5.911 1.00 96.81 128 THR A N 1
ATOM 880 C CA . THR A 1 128 ? 1.101 5.909 6.510 1.00 96.81 128 THR A CA 1
ATOM 881 C C . THR A 1 128 ? 1.075 4.818 7.583 1.00 96.81 128 THR A C 1
ATOM 883 O O . THR A 1 128 ? 0.569 5.042 8.690 1.00 96.81 128 THR A O 1
ATOM 886 N N . CYS A 1 129 ? 1.659 3.647 7.299 1.00 95.12 129 CYS A N 1
ATOM 887 C CA . CYS A 1 129 ? 1.797 2.562 8.269 1.00 95.12 129 CYS A CA 1
ATOM 888 C C . CYS A 1 129 ? 2.607 3.009 9.494 1.00 95.12 129 CYS A C 1
ATOM 890 O O . CYS A 1 129 ? 2.189 2.770 10.628 1.00 95.12 129 CYS A O 1
ATOM 892 N N . THR A 1 130 ? 3.733 3.691 9.283 1.00 94.94 130 THR A N 1
ATOM 893 C CA . THR A 1 130 ? 4.614 4.176 10.355 1.00 94.94 130 THR A CA 1
ATOM 894 C C . THR A 1 130 ? 3.911 5.200 11.243 1.00 94.94 130 THR A C 1
ATOM 896 O O . THR A 1 130 ? 3.882 5.040 12.465 1.00 94.94 130 THR A O 1
ATOM 899 N N . ALA A 1 131 ? 3.276 6.211 10.647 1.00 92.94 131 ALA A N 1
ATOM 900 C CA . ALA A 1 131 ? 2.557 7.252 11.373 1.00 92.94 131 ALA A CA 1
ATOM 901 C C . ALA A 1 131 ? 1.375 6.685 12.177 1.00 92.94 131 ALA A C 1
ATOM 903 O O . ALA A 1 131 ? 1.162 7.062 13.332 1.00 92.94 131 ALA A O 1
ATOM 904 N N . CYS A 1 132 ? 0.626 5.741 11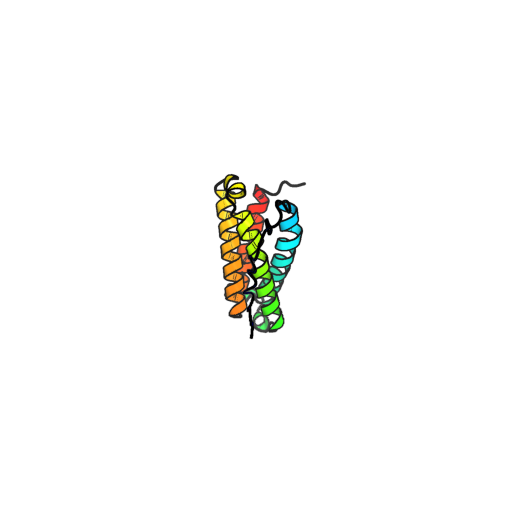.595 1.00 92.81 132 CYS A N 1
ATOM 905 C CA . CYS A 1 132 ? -0.463 5.058 12.288 1.00 92.81 132 CYS A CA 1
ATOM 906 C C . CYS A 1 132 ? 0.063 4.213 13.461 1.00 92.81 132 CYS A C 1
ATOM 908 O O . CYS A 1 132 ? -0.447 4.309 14.580 1.00 92.81 132 CYS A O 1
ATOM 910 N N . HIS A 1 133 ? 1.119 3.422 13.246 1.00 92.56 133 HIS A N 1
ATOM 911 C CA . HIS A 1 133 ? 1.715 2.600 14.298 1.00 92.56 133 HIS A CA 1
ATOM 912 C C . HIS A 1 133 ? 2.294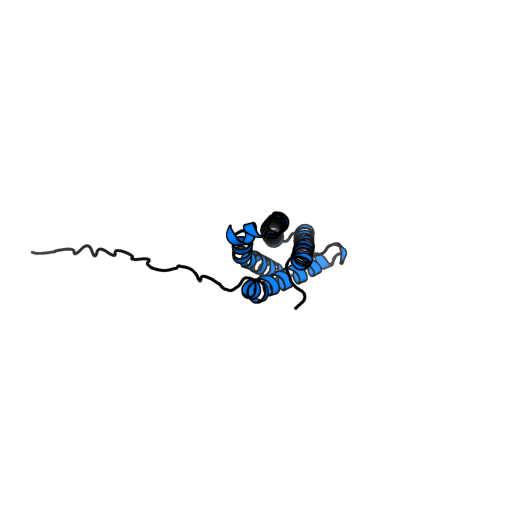 3.431 15.444 1.00 92.56 133 HIS A C 1
ATOM 914 O O . HIS A 1 133 ? 2.074 3.072 16.596 1.00 92.56 133 HIS A O 1
ATOM 920 N N . ALA A 1 134 ? 2.942 4.565 15.164 1.00 91.62 134 ALA A N 1
ATOM 921 C CA . ALA A 1 134 ? 3.498 5.438 16.199 1.00 91.62 134 ALA A CA 1
ATOM 922 C C . ALA A 1 134 ? 2.445 5.940 17.206 1.00 91.62 134 ALA A C 1
ATOM 924 O O . ALA A 1 134 ? 2.779 6.241 18.349 1.00 91.62 134 ALA A O 1
ATOM 925 N N . LYS A 1 135 ? 1.171 6.024 16.796 1.00 89.31 135 LYS A N 1
ATOM 926 C CA . LYS A 1 135 ? 0.066 6.456 17.664 1.00 89.31 135 LYS A CA 1
ATOM 927 C C . LYS A 1 135 ? -0.731 5.314 18.277 1.00 89.31 135 LYS A C 1
ATOM 929 O O . LYS A 1 135 ? -1.203 5.449 19.401 1.00 89.31 135 LYS A O 1
ATOM 934 N N . PHE A 1 136 ? -0.936 4.232 17.530 1.00 87.19 136 PHE A N 1
ATOM 935 C CA . PHE A 1 136 ? -1.938 3.221 17.880 1.00 87.19 136 PHE A CA 1
ATOM 936 C C . PHE A 1 136 ? -1.368 1.824 18.122 1.00 87.19 136 PHE A C 1
ATOM 938 O O . PHE A 1 136 ? -2.070 0.969 18.663 1.00 87.19 136 PHE A O 1
ATOM 945 N N . LYS A 1 137 ? -0.110 1.568 17.751 1.00 81.25 137 LYS A N 1
ATOM 946 C CA . LYS A 1 137 ? 0.574 0.314 18.066 1.00 81.25 137 LYS A CA 1
ATOM 947 C C . LYS A 1 137 ? 1.339 0.529 19.367 1.00 81.25 137 LYS A C 1
ATOM 949 O O . LYS A 1 137 ? 2.422 1.105 19.363 1.00 81.25 137 LYS A O 1
ATOM 954 N N . ALA A 1 138 ? 0.750 0.108 20.488 1.00 60.81 138 ALA A N 1
ATOM 955 C CA . ALA A 1 138 ? 1.462 0.089 21.762 1.00 60.81 138 ALA A CA 1
ATOM 956 C C . ALA A 1 138 ? 2.780 -0.683 21.587 1.00 60.81 138 ALA A C 1
ATOM 958 O O . ALA A 1 138 ? 2.782 -1.750 20.965 1.00 60.81 138 ALA A O 1
ATOM 959 N N . GLN A 1 139 ? 3.885 -0.133 22.099 1.00 42.75 139 GLN A N 1
ATOM 960 C CA . GLN A 1 139 ? 5.143 -0.866 22.214 1.00 42.75 139 GLN A CA 1
ATOM 961 C C . GLN A 1 139 ? 4.918 -1.979 23.238 1.00 42.75 139 GLN A C 1
ATOM 963 O O . GLN A 1 139 ? 4.942 -1.737 24.441 1.00 42.75 139 GLN A O 1
ATOM 968 N N . SER A 1 140 ? 4.549 -3.157 22.742 1.00 38.31 140 SER A N 1
ATOM 969 C CA . SER A 1 140 ? 4.491 -4.395 23.517 1.00 38.31 140 SER A CA 1
ATOM 970 C C . SER A 1 140 ? 5.891 -4.916 23.771 1.00 38.31 140 SER A C 1
ATOM 972 O O . SER A 1 140 ? 6.627 -4.990 22.758 1.00 38.31 140 SER A O 1
#